Protein AF-A0A959FX51-F1 (afdb_monomer_lite)

Secondary structure (DSSP, 8-state):
--SHHHHHHHHTTTS---S--------S--SPEEEEE-SSSS-EEEEEGGG-EEEESSTTS--

pLDDT: mean 83.7, std 20.12, range [48.28, 98.81]

Structure (mmCIF, N/CA/C/O backbone):
data_AF-A0A959FX51-F1
#
_entry.id   AF-A0A959FX51-F1
#
loop_
_atom_site.group_PDB
_atom_site.id
_atom_site.type_symbol
_atom_site.label_atom_id
_atom_site.label_alt_id
_atom_site.label_comp_id
_atom_site.label_asym_id
_atom_site.label_entity_id
_atom_site.label_seq_id
_atom_site.pdbx_PDB_ins_code
_atom_site.Cartn_x
_atom_site.Cartn_y
_atom_site.Cartn_z
_atom_site.occupancy
_atom_site.B_iso_or_equiv
_atom_site.auth_seq_id
_atom_site.auth_comp_id
_atom_site.auth_asym_id
_atom_site.auth_atom_id
_atom_site.pdbx_PDB_model_num
ATOM 1 N N . MET A 1 1 ? 1.849 44.755 31.288 1.00 49.88 1 MET A N 1
ATOM 2 C CA . MET A 1 1 ? 1.939 44.418 29.842 1.00 49.88 1 MET A CA 1
ATOM 3 C C . MET A 1 1 ? 3.395 44.067 29.551 1.00 49.88 1 MET A C 1
ATOM 5 O O . MET A 1 1 ? 4.214 44.913 29.843 1.00 49.88 1 MET A O 1
ATOM 9 N N . LYS A 1 2 ? 3.853 42.910 29.061 1.00 55.12 2 LYS A N 1
ATOM 10 C CA . LYS A 1 2 ? 3.273 41.715 28.424 1.00 55.12 2 LYS A CA 1
ATOM 11 C C . LYS A 1 2 ? 4.333 40.579 28.536 1.00 55.12 2 LYS A C 1
ATOM 13 O O . LYS A 1 2 ? 5.274 40.617 27.753 1.00 55.12 2 LYS A O 1
ATOM 18 N N . PRO A 1 3 ? 4.237 39.590 29.448 1.00 48.28 3 PRO A N 1
ATOM 19 C CA . PRO A 1 3 ? 5.017 38.349 29.306 1.00 48.28 3 PRO A CA 1
ATOM 20 C C . PRO A 1 3 ? 4.162 37.155 28.847 1.00 48.28 3 PRO A C 1
ATOM 22 O O . PRO A 1 3 ? 4.695 36.132 28.435 1.00 48.28 3 PRO A O 1
ATOM 25 N N . THR A 1 4 ? 2.833 37.292 28.824 1.00 55.53 4 THR A N 1
ATOM 26 C CA . THR A 1 4 ? 1.901 36.220 28.431 1.00 55.53 4 THR A CA 1
ATOM 27 C C . THR A 1 4 ? 1.906 35.906 26.933 1.00 55.53 4 THR A C 1
ATOM 29 O O . THR A 1 4 ? 1.516 34.813 26.542 1.00 55.53 4 THR A O 1
ATOM 32 N N . LEU A 1 5 ? 2.388 36.822 26.085 1.00 52.75 5 LEU A N 1
ATOM 33 C CA . LEU A 1 5 ? 2.376 36.644 24.628 1.00 52.75 5 LEU A CA 1
ATOM 34 C C . LEU A 1 5 ? 3.505 35.725 24.123 1.00 52.75 5 LEU A C 1
ATOM 36 O O . LEU A 1 5 ? 3.330 35.048 23.119 1.00 52.75 5 LEU A O 1
ATOM 40 N N . SER A 1 6 ? 4.637 35.660 24.836 1.00 55.69 6 SER A N 1
ATOM 41 C CA . SER A 1 6 ? 5.782 34.818 24.448 1.00 55.69 6 SER A CA 1
ATOM 42 C C . SER A 1 6 ? 5.544 33.339 24.779 1.00 55.69 6 SER A C 1
ATOM 44 O O . SER A 1 6 ? 5.902 32.453 24.011 1.00 55.69 6 SER A O 1
ATOM 46 N N . PHE A 1 7 ? 4.851 33.060 25.890 1.00 56.22 7 PHE A N 1
ATOM 47 C CA . PHE A 1 7 ? 4.539 31.689 26.308 1.00 56.22 7 PHE A CA 1
ATOM 48 C C . PHE A 1 7 ? 3.440 31.047 25.444 1.00 56.22 7 PHE A C 1
ATOM 50 O O . PHE A 1 7 ? 3.476 29.849 25.182 1.00 56.22 7 PHE A O 1
ATOM 57 N N . LEU A 1 8 ? 2.50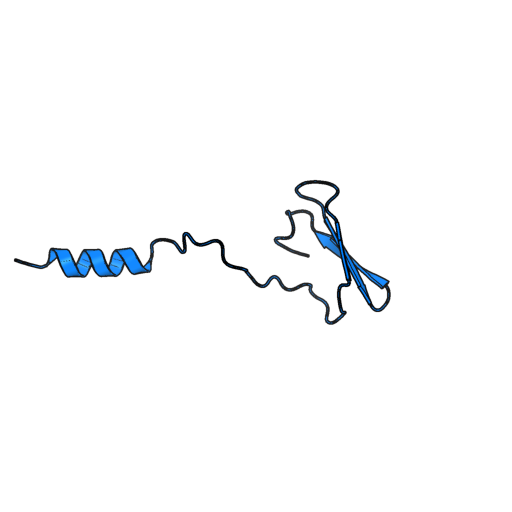3 31.852 24.926 1.00 53.25 8 LEU A N 1
ATOM 58 C CA . LEU A 1 8 ? 1.467 31.390 23.997 1.00 53.25 8 LEU A CA 1
ATOM 59 C C . LEU A 1 8 ? 2.041 31.024 22.613 1.00 53.25 8 LEU A C 1
ATOM 61 O O . LEU A 1 8 ? 1.537 30.120 21.955 1.00 53.25 8 LEU A O 1
ATOM 65 N N . PHE A 1 9 ? 3.121 31.691 22.188 1.00 54.34 9 PHE A N 1
ATOM 66 C CA . PHE A 1 9 ? 3.747 31.479 20.877 1.00 54.34 9 PHE A CA 1
ATOM 67 C C . PHE A 1 9 ? 4.543 30.163 20.800 1.00 54.34 9 PHE A C 1
ATOM 69 O O . PHE A 1 9 ? 4.609 29.544 19.743 1.00 54.34 9 PHE A O 1
ATOM 76 N N . VAL A 1 10 ? 5.093 29.697 21.928 1.00 52.47 10 VAL A N 1
ATOM 77 C CA . VAL A 1 10 ? 5.822 28.416 22.016 1.00 52.47 10 VAL A CA 1
ATOM 78 C C . VAL A 1 10 ? 4.867 27.216 22.073 1.00 52.47 10 VAL A C 1
ATOM 80 O O . VAL A 1 10 ? 5.197 26.147 21.569 1.00 52.47 10 VAL A O 1
ATOM 83 N N . ILE A 1 11 ? 3.654 27.390 22.610 1.00 52.22 11 ILE A N 1
ATOM 84 C CA . ILE A 1 11 ? 2.642 26.322 22.674 1.00 52.22 11 ILE A CA 1
ATOM 85 C C . ILE A 1 11 ? 2.053 26.024 21.281 1.00 52.22 11 ILE A C 1
ATOM 87 O O . ILE A 1 11 ? 1.822 24.860 20.963 1.00 52.22 11 ILE A O 1
ATOM 91 N N . CYS A 1 12 ? 1.918 27.027 20.402 1.00 50.53 12 CYS A N 1
ATOM 92 C CA . CYS A 1 12 ? 1.467 26.817 19.017 1.00 50.53 12 CYS A CA 1
ATOM 93 C C . CYS A 1 12 ? 2.444 26.006 18.145 1.00 50.53 12 CYS A C 1
ATOM 95 O O . CYS A 1 12 ? 2.032 25.482 17.115 1.00 50.53 12 CYS A O 1
ATOM 97 N N . LEU A 1 13 ? 3.719 25.877 18.536 1.00 49.94 13 LEU A N 1
ATOM 98 C CA . LEU A 1 13 ? 4.708 25.076 17.798 1.00 49.94 13 LEU A CA 1
ATOM 99 C C . LEU A 1 13 ? 4.585 23.565 18.070 1.00 49.94 13 LEU A C 1
ATOM 101 O O . LEU A 1 13 ? 5.230 22.777 17.386 1.00 49.94 13 LEU A O 1
ATOM 105 N N . PHE A 1 14 ? 3.749 23.160 19.034 1.00 54.62 14 PHE A N 1
ATOM 106 C CA 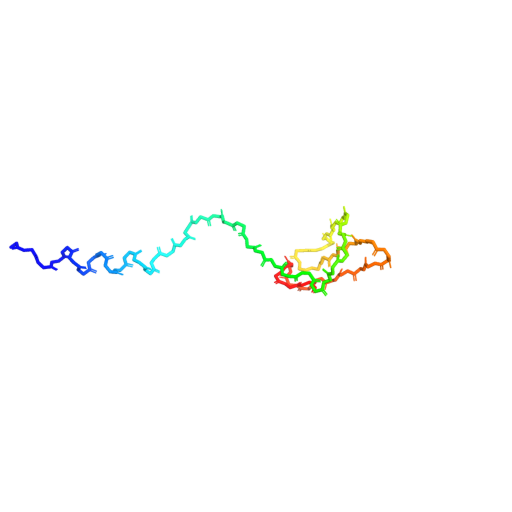. PHE A 1 14 ? 3.458 21.754 19.344 1.00 54.62 14 PHE A CA 1
ATOM 107 C C . PHE A 1 14 ? 2.01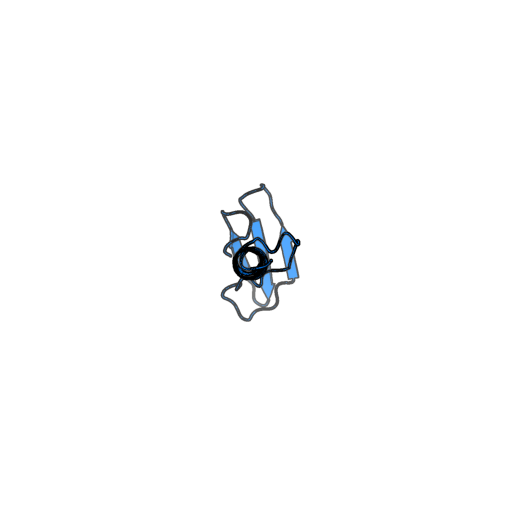2 21.342 19.053 1.00 54.62 14 PHE A C 1
ATOM 109 O O . PHE A 1 14 ? 1.680 20.159 19.126 1.00 54.62 14 PHE A O 1
ATOM 116 N N . THR A 1 15 ? 1.130 22.280 18.709 1.00 50.47 15 THR A N 1
ATOM 117 C CA . THR A 1 15 ? -0.266 21.958 18.421 1.00 50.47 15 THR A CA 1
ATOM 118 C C . THR A 1 15 ? -0.462 21.725 16.932 1.00 50.47 15 THR A C 1
ATOM 120 O O . THR A 1 15 ? -0.667 22.654 16.157 1.00 50.47 15 THR A O 1
ATOM 123 N N . THR A 1 16 ? -0.444 20.439 16.590 1.00 54.94 16 THR A N 1
ATOM 124 C CA . THR A 1 16 ? -1.317 19.813 15.594 1.00 54.94 16 THR A CA 1
ATOM 125 C C . THR A 1 16 ? -1.241 20.380 14.177 1.00 54.94 16 THR A C 1
ATOM 127 O O . THR A 1 16 ? -1.913 21.357 13.840 1.00 54.94 16 THR A O 1
ATOM 130 N N . THR A 1 17 ? -0.575 19.659 13.276 1.00 57.75 17 THR A N 1
ATOM 131 C CA . THR A 1 17 ? -1.009 19.653 11.877 1.00 57.75 17 THR A CA 1
ATOM 132 C C . THR A 1 17 ? -2.396 19.002 11.827 1.00 57.75 17 THR A C 1
ATOM 134 O O . THR A 1 17 ? -2.537 17.810 11.583 1.00 57.75 17 THR A O 1
ATOM 137 N N . LEU A 1 18 ? -3.436 19.795 12.099 1.00 55.09 18 LEU A N 1
ATOM 138 C CA . LEU A 1 18 ? -4.857 19.505 11.865 1.00 55.09 18 LEU A CA 1
ATOM 139 C C . LEU A 1 18 ? -5.189 19.595 10.367 1.00 55.09 18 LEU A C 1
ATOM 141 O O . LEU A 1 18 ? -6.236 20.094 9.970 1.00 55.09 18 LEU A O 1
ATOM 145 N N . ASN A 1 19 ? -4.271 19.157 9.515 1.00 62.16 19 ASN A N 1
ATOM 146 C CA . ASN A 1 19 ? -4.469 19.158 8.080 1.00 62.16 19 ASN A CA 1
ATOM 147 C C . ASN A 1 19 ? -4.276 17.726 7.609 1.00 62.16 19 ASN A C 1
ATOM 149 O O . ASN A 1 19 ? -3.265 17.105 7.932 1.00 62.16 19 ASN A O 1
ATOM 153 N N . ALA A 1 20 ? -5.254 17.211 6.864 1.00 73.94 20 ALA A N 1
ATOM 154 C CA . ALA A 1 20 ? -5.055 16.015 6.066 1.00 73.94 20 ALA A CA 1
ATOM 155 C C . ALA A 1 20 ? -3.871 16.295 5.132 1.00 73.94 20 ALA A C 1
ATOM 157 O O . ALA A 1 20 ? -3.968 17.119 4.222 1.00 73.94 20 ALA A O 1
ATOM 158 N N . GLN A 1 21 ? -2.734 15.679 5.428 1.00 83.56 21 GLN A N 1
ATOM 159 C CA . GLN A 1 21 ? -1.523 15.770 4.628 1.00 83.56 21 GLN A CA 1
ATOM 160 C C . GLN A 1 21 ? -1.162 14.367 4.161 1.00 83.56 21 GLN A C 1
ATOM 162 O O . GLN A 1 21 ? -1.374 13.397 4.887 1.00 83.56 21 GLN A O 1
ATOM 167 N N . PHE A 1 22 ? -0.638 14.265 2.944 1.00 89.19 22 PHE A N 1
ATOM 168 C CA . PHE A 1 22 ? -0.116 12.999 2.454 1.00 89.19 22 PHE A CA 1
ATOM 169 C C . PHE A 1 22 ? 1.157 12.645 3.223 1.00 89.19 22 PHE A C 1
ATOM 171 O O . PHE A 1 22 ? 2.081 13.456 3.309 1.00 89.19 22 PHE A O 1
ATOM 178 N N . GLU A 1 23 ? 1.198 11.431 3.757 1.00 89.00 23 GLU A N 1
ATOM 179 C CA . GLU A 1 23 ? 2.400 10.818 4.309 1.00 89.00 23 GLU A CA 1
ATOM 180 C C . GLU A 1 23 ? 2.960 9.823 3.291 1.00 89.00 23 GLU A C 1
ATOM 182 O O . GLU A 1 23 ? 2.214 9.072 2.660 1.00 89.00 23 GLU A O 1
ATOM 187 N N . LEU A 1 24 ? 4.280 9.838 3.096 1.00 93.12 24 LEU A N 1
ATOM 188 C CA . LEU A 1 24 ? 4.946 8.856 2.249 1.00 93.12 24 LEU A CA 1
ATOM 189 C C . LEU A 1 24 ? 5.214 7.597 3.067 1.00 93.12 24 LEU A C 1
ATOM 191 O O . LEU A 1 24 ? 6.046 7.613 3.972 1.00 93.12 24 LEU A O 1
ATOM 195 N N . ILE A 1 25 ? 4.553 6.504 2.699 1.00 95.69 25 ILE A N 1
ATOM 196 C CA . ILE A 1 25 ? 4.770 5.189 3.299 1.00 95.69 25 ILE A CA 1
ATOM 197 C C . ILE A 1 25 ? 5.639 4.362 2.342 1.00 95.69 25 ILE A C 1
ATOM 199 O O . ILE A 1 25 ? 5.261 4.184 1.180 1.00 95.69 25 ILE A O 1
ATOM 203 N N . PRO A 1 26 ? 6.817 3.874 2.773 1.00 96.88 26 PRO A N 1
ATOM 204 C CA . PRO A 1 26 ? 7.653 3.026 1.933 1.00 96.88 26 PRO A CA 1
ATOM 205 C C . PRO A 1 26 ? 6.953 1.703 1.605 1.00 96.88 26 PRO A C 1
ATOM 207 O O . PRO A 1 26 ? 6.526 0.988 2.503 1.00 96.88 26 PRO A O 1
ATOM 210 N N . SER A 1 27 ? 6.917 1.335 0.325 1.00 96.44 27 SER A N 1
ATOM 211 C CA . SER A 1 27 ? 6.368 0.055 -0.149 1.00 96.44 27 SER A CA 1
ATOM 212 C C . SER A 1 27 ? 7.337 -1.128 -0.010 1.00 96.44 27 SER A C 1
ATOM 214 O O . SER A 1 27 ? 7.015 -2.249 -0.388 1.00 96.44 27 SER A O 1
ATOM 216 N N . GLY A 1 28 ? 8.577 -0.876 0.425 1.00 96.88 28 GLY A N 1
ATOM 217 C CA . GLY A 1 28 ? 9.631 -1.893 0.515 1.00 96.88 28 GLY A CA 1
ATOM 218 C C . GLY A 1 28 ? 10.163 -2.403 -0.834 1.00 96.88 28 GLY A C 1
ATOM 219 O O . GLY A 1 28 ? 11.031 -3.274 -0.849 1.00 96.88 28 GLY A O 1
ATOM 220 N N . THR A 1 29 ? 9.695 -1.863 -1.964 1.00 96.88 29 THR A N 1
ATOM 221 C CA . THR A 1 29 ? 10.070 -2.303 -3.317 1.00 96.88 29 THR A CA 1
ATOM 222 C C . THR A 1 29 ? 10.343 -1.125 -4.252 1.00 96.88 29 THR A C 1
ATOM 224 O O . THR A 1 29 ? 9.771 -0.049 -4.108 1.00 96.88 29 THR A O 1
ATOM 227 N N . GLY A 1 30 ? 11.222 -1.339 -5.235 1.00 97.12 30 GLY A N 1
ATOM 228 C CA . GLY A 1 30 ? 11.455 -0.401 -6.339 1.00 97.12 30 GLY A CA 1
ATOM 229 C C . GLY A 1 30 ? 10.545 -0.628 -7.552 1.00 97.12 30 GLY A C 1
ATOM 230 O O . GLY A 1 30 ? 10.675 0.090 -8.539 1.00 97.12 30 GLY A O 1
ATOM 231 N N . ALA A 1 31 ? 9.670 -1.637 -7.513 1.00 97.81 31 ALA A N 1
ATOM 232 C CA . ALA A 1 31 ? 8.739 -1.930 -8.599 1.00 97.81 31 ALA A CA 1
ATOM 233 C C . ALA A 1 31 ? 7.638 -0.864 -8.701 1.00 97.81 31 ALA A C 1
ATOM 235 O O . ALA A 1 31 ? 7.158 -0.355 -7.687 1.00 97.81 31 ALA A O 1
ATOM 236 N N . THR A 1 32 ? 7.193 -0.565 -9.923 1.00 98.38 32 THR A N 1
ATOM 237 C CA . THR A 1 32 ? 5.984 0.237 -10.131 1.00 98.38 32 THR A CA 1
ATOM 238 C C . THR A 1 32 ? 4.762 -0.561 -9.681 1.00 98.38 32 THR A C 1
ATOM 240 O O . THR A 1 32 ? 4.586 -1.708 -10.089 1.00 98.38 32 THR A O 1
ATOM 243 N N . LEU A 1 33 ? 3.930 0.043 -8.828 1.00 98.38 33 LEU A N 1
ATOM 244 C CA . LEU A 1 33 ? 2.648 -0.512 -8.393 1.00 98.38 33 LEU A CA 1
ATOM 245 C C . LEU A 1 33 ? 1.531 0.059 -9.271 1.00 98.38 33 LEU A C 1
ATOM 247 O O . LEU A 1 33 ? 1.511 1.261 -9.541 1.00 98.38 33 LEU A O 1
ATOM 251 N N . TYR A 1 34 ? 0.628 -0.805 -9.726 1.00 98.62 34 TYR A N 1
ATOM 252 C CA . TYR A 1 34 ? -0.410 -0.474 -10.705 1.00 98.62 34 TYR A CA 1
ATOM 253 C C . TYR A 1 34 ? -1.811 -0.402 -10.117 1.00 98.62 34 TYR A C 1
ATOM 255 O O . TYR A 1 34 ? -2.639 0.332 -10.649 1.00 98.62 34 TYR A O 1
ATOM 263 N N . ASP A 1 35 ? -2.082 -1.164 -9.060 1.00 98.56 35 ASP A N 1
ATOM 264 C CA . ASP A 1 35 ? -3.414 -1.238 -8.470 1.00 98.56 35 ASP A CA 1
ATOM 265 C C . ASP A 1 35 ? -3.353 -1.576 -6.978 1.00 98.56 35 ASP A C 1
ATOM 267 O O . ASP A 1 35 ? -2.359 -2.139 -6.495 1.00 98.56 35 ASP A O 1
ATOM 271 N N . VAL A 1 36 ? -4.416 -1.219 -6.261 1.00 98.50 36 VAL A N 1
ATOM 272 C CA . VAL A 1 36 ? -4.595 -1.471 -4.831 1.00 98.50 36 VAL A CA 1
ATOM 273 C C . VAL A 1 36 ? -6.067 -1.719 -4.516 1.00 98.50 36 VAL A C 1
ATOM 275 O O . VAL A 1 36 ? -6.933 -0.962 -4.947 1.00 98.50 36 VAL A O 1
ATOM 278 N N . ASP A 1 37 ? -6.347 -2.751 -3.721 1.00 98.81 37 ASP A N 1
ATOM 279 C CA . ASP A 1 37 ? -7.703 -3.057 -3.259 1.00 98.81 37 ASP A CA 1
ATOM 280 C C . ASP A 1 37 ? -7.724 -3.467 -1.780 1.00 98.81 37 ASP A C 1
ATOM 282 O O . ASP A 1 37 ? -6.782 -4.083 -1.265 1.00 98.81 37 ASP A O 1
ATOM 286 N N . PHE A 1 38 ? -8.816 -3.120 -1.100 1.00 98.75 38 PHE A N 1
ATOM 287 C CA . PHE A 1 38 ? -9.043 -3.369 0.321 1.00 98.75 38 PHE A CA 1
ATOM 288 C C . PHE A 1 38 ? -10.327 -4.186 0.519 1.00 98.75 38 PHE A C 1
ATOM 290 O O . PHE A 1 38 ? -11.419 -3.618 0.584 1.00 98.75 38 PHE A O 1
ATOM 297 N N . PRO A 1 39 ? -10.234 -5.523 0.679 1.00 98.50 39 PRO A N 1
ATOM 298 C CA . PRO A 1 39 ? -11.392 -6.350 1.030 1.00 98.50 39 PRO A CA 1
ATOM 299 C C . PRO A 1 39 ? -11.936 -6.084 2.445 1.00 98.50 39 PRO A C 1
ATOM 301 O O . PRO A 1 39 ? -13.029 -6.545 2.778 1.00 98.50 39 PRO A O 1
ATOM 304 N N . SER A 1 40 ? -11.182 -5.391 3.301 1.00 98.56 40 SER A N 1
ATOM 305 C CA . SER A 1 40 ? -11.657 -4.864 4.581 1.00 98.56 40 SER A CA 1
ATOM 306 C C . SER A 1 40 ? -10.903 -3.590 4.954 1.00 98.56 40 SER A C 1
ATOM 308 O O . SER A 1 40 ? -9.841 -3.317 4.404 1.00 98.56 40 SER A O 1
ATOM 310 N N . ASP A 1 41 ? -11.389 -2.862 5.961 1.00 98.50 41 ASP A N 1
ATOM 311 C CA . ASP A 1 41 ? -10.752 -1.628 6.452 1.00 98.50 41 ASP A CA 1
ATOM 312 C C . ASP A 1 41 ? -9.314 -1.827 6.969 1.00 98.50 41 ASP A C 1
ATOM 314 O O . ASP A 1 41 ? -8.604 -0.855 7.211 1.00 98.50 41 ASP A O 1
ATOM 318 N N . GLN A 1 42 ? -8.893 -3.073 7.209 1.00 98.62 42 GLN A N 1
ATOM 319 C CA . GLN A 1 42 ? -7.571 -3.394 7.754 1.00 98.62 42 GLN A CA 1
ATOM 320 C C . GLN A 1 42 ? -6.689 -4.144 6.761 1.00 98.62 42 GLN A C 1
ATOM 322 O O . GLN A 1 42 ? -5.476 -3.952 6.760 1.00 98.62 42 GLN A O 1
ATOM 327 N N . VAL A 1 43 ? -7.268 -5.008 5.928 1.00 98.75 43 VAL A N 1
ATOM 328 C CA . VAL A 1 43 ? -6.501 -5.861 5.019 1.00 98.75 43 VAL A CA 1
ATOM 329 C 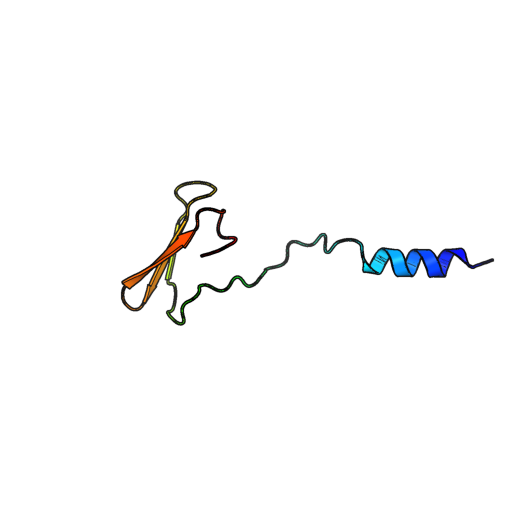C . VAL A 1 43 ? -6.600 -5.312 3.609 1.00 98.75 43 VAL A C 1
ATOM 331 O O . VAL A 1 43 ? -7.701 -5.185 3.079 1.00 98.75 43 VAL A O 1
ATOM 334 N N . GLY A 1 44 ? -5.447 -5.064 2.996 1.00 98.69 44 GLY A N 1
ATOM 335 C CA . GLY A 1 44 ? -5.337 -4.570 1.629 1.00 98.69 44 GLY A CA 1
ATOM 336 C C . GLY A 1 44 ? -4.180 -5.212 0.881 1.00 98.69 44 GLY A C 1
ATOM 337 O O . GLY A 1 44 ? -3.261 -5.774 1.488 1.00 98.69 44 GLY A O 1
ATOM 338 N N . PHE A 1 45 ? -4.238 -5.130 -0.442 1.00 98.81 45 PHE A N 1
ATOM 339 C CA . PHE A 1 45 ? -3.237 -5.680 -1.345 1.00 98.81 45 PHE A CA 1
ATOM 340 C C . PHE A 1 45 ? -2.887 -4.661 -2.419 1.00 98.81 45 PHE A C 1
ATOM 342 O O . PHE A 1 45 ? -3.784 -4.040 -2.978 1.00 98.81 45 PHE A O 1
ATOM 349 N N . ALA A 1 46 ? -1.599 -4.528 -2.729 1.00 98.69 46 ALA A N 1
ATOM 350 C CA . ALA A 1 46 ? -1.121 -3.732 -3.856 1.00 98.69 46 ALA A CA 1
ATOM 351 C C . ALA A 1 46 ? -0.328 -4.622 -4.812 1.00 98.69 46 ALA A C 1
ATOM 353 O O . ALA A 1 46 ? 0.446 -5.472 -4.36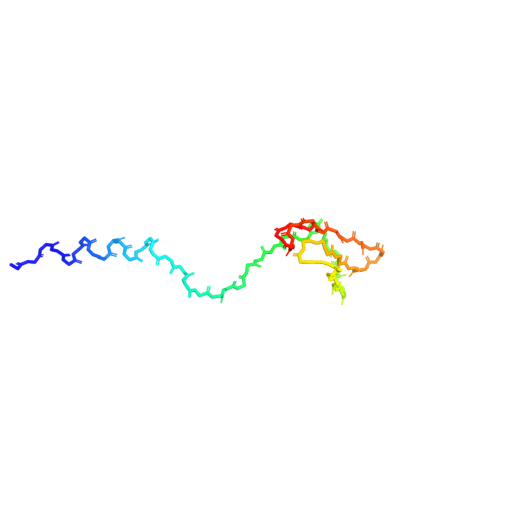6 1.00 98.69 46 ALA A O 1
ATOM 354 N N . VAL A 1 47 ? -0.514 -4.440 -6.118 1.00 98.69 47 VAL A N 1
ATOM 355 C CA . VAL A 1 47 ? 0.134 -5.265 -7.149 1.00 98.69 47 VAL A CA 1
ATOM 356 C C . VAL A 1 47 ? 0.949 -4.411 -8.107 1.00 98.69 47 VAL A C 1
ATOM 358 O O . VAL A 1 47 ? 0.618 -3.252 -8.356 1.00 98.69 47 VAL A O 1
ATOM 361 N N . GLY A 1 48 ? 2.024 -4.973 -8.652 1.00 98.38 48 GLY A N 1
ATOM 362 C CA . GLY A 1 48 ? 2.947 -4.229 -9.501 1.00 98.38 48 GLY A CA 1
ATOM 363 C C . GLY A 1 48 ? 3.760 -5.080 -10.463 1.00 98.38 48 GLY A C 1
ATOM 364 O O . GLY A 1 48 ? 3.511 -6.273 -10.660 1.00 98.38 48 GLY A O 1
ATOM 365 N N . ASP A 1 49 ? 4.751 -4.429 -11.064 1.00 98.50 49 ASP A N 1
ATOM 366 C CA . ASP A 1 49 ? 5.682 -5.031 -12.015 1.00 98.50 49 ASP A CA 1
ATOM 367 C C . ASP A 1 49 ? 6.303 -6.335 -11.5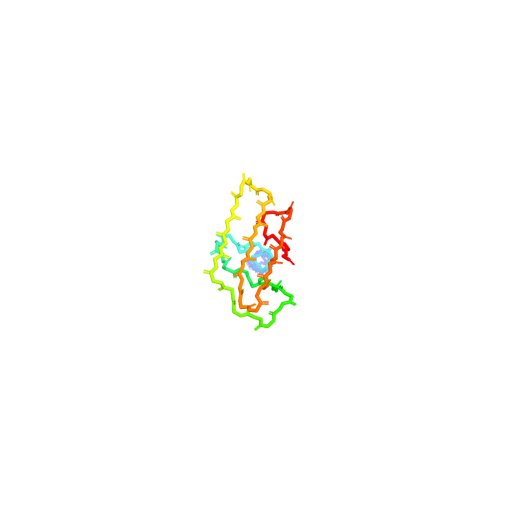10 1.00 98.50 49 ASP A C 1
ATOM 369 O O . ASP A 1 49 ? 6.522 -6.540 -10.317 1.00 98.50 49 ASP A O 1
ATOM 373 N N . SER A 1 50 ? 6.654 -7.212 -12.455 1.00 97.25 50 SER A N 1
ATOM 374 C CA . SER A 1 50 ? 7.363 -8.474 -12.185 1.00 97.25 50 SER A CA 1
ATOM 375 C C . SER A 1 50 ? 6.664 -9.400 -11.177 1.00 97.25 50 SER A C 1
ATOM 377 O O . SER A 1 50 ? 7.317 -10.221 -10.536 1.00 97.25 50 SER A O 1
ATOM 379 N N . GLY A 1 51 ? 5.338 -9.291 -11.045 1.00 96.62 51 GLY A N 1
ATOM 380 C CA . GLY A 1 51 ? 4.548 -10.130 -10.142 1.00 96.62 51 GLY A CA 1
ATOM 381 C C . GLY A 1 51 ? 4.639 -9.722 -8.671 1.00 96.62 51 GLY A C 1
ATOM 382 O O . GLY A 1 51 ? 4.370 -10.551 -7.802 1.00 96.62 51 GLY A O 1
ATOM 383 N N . VAL A 1 52 ? 5.025 -8.475 -8.376 1.00 98.38 52 VAL A N 1
ATOM 384 C CA . VAL A 1 52 ? 5.023 -7.952 -7.004 1.00 98.38 52 VAL A CA 1
ATOM 385 C C . VAL A 1 52 ? 3.595 -7.909 -6.465 1.00 98.38 52 VAL A C 1
ATOM 387 O O . VAL A 1 52 ? 2.696 -7.366 -7.106 1.00 98.38 52 VAL A O 1
ATOM 390 N N . VAL A 1 53 ? 3.420 -8.455 -5.261 1.00 98.38 53 VAL A N 1
ATOM 391 C CA . VAL A 1 53 ? 2.196 -8.367 -4.462 1.00 98.38 53 VAL A CA 1
ATOM 392 C C . VAL A 1 53 ? 2.591 -7.994 -3.037 1.00 98.38 53 VAL A C 1
ATOM 394 O O . VAL A 1 53 ? 3.362 -8.715 -2.403 1.00 98.38 53 VAL A O 1
ATOM 397 N N . LEU A 1 54 ? 2.066 -6.877 -2.545 1.00 98.62 54 LEU A N 1
ATOM 398 C CA . LEU A 1 54 ? 2.226 -6.396 -1.174 1.00 98.62 54 LEU A CA 1
ATOM 399 C C . LEU A 1 54 ? 0.940 -6.639 -0.389 1.00 98.62 54 LEU A C 1
ATOM 401 O O . LEU A 1 54 ? -0.143 -6.709 -0.981 1.00 98.62 54 LEU A O 1
ATOM 405 N N . LYS A 1 55 ? 1.048 -6.761 0.935 1.00 98.69 55 LYS A N 1
ATOM 406 C CA . LYS A 1 55 ? -0.101 -6.998 1.812 1.00 98.69 55 LYS A CA 1
ATOM 407 C C . LYS A 1 55 ? 0.034 -6.181 3.085 1.00 98.69 55 LYS A C 1
ATOM 409 O O . LYS A 1 55 ? 0.948 -6.407 3.870 1.00 98.69 55 LYS A O 1
ATOM 414 N N . THR A 1 56 ? -0.987 -5.385 3.361 1.00 98.75 56 THR A N 1
ATOM 415 C CA . THR A 1 56 ? -1.173 -4.737 4.657 1.00 98.75 56 THR A CA 1
ATOM 416 C C . THR A 1 56 ? -2.217 -5.472 5.502 1.00 98.75 56 THR A C 1
ATOM 418 O O . THR A 1 56 ? -3.108 -6.152 4.980 1.00 98.75 56 THR A O 1
ATOM 421 N N . ILE A 1 57 ? -2.092 -5.357 6.824 1.00 98.69 57 ILE A N 1
ATOM 422 C CA . ILE A 1 57 ? -3.092 -5.796 7.812 1.00 98.69 57 ILE A CA 1
ATOM 423 C C . ILE A 1 57 ? -3.445 -4.685 8.812 1.00 98.69 57 ILE A C 1
ATOM 425 O O . ILE A 1 57 ? -4.090 -4.961 9.822 1.00 98.69 57 ILE A O 1
ATOM 429 N N . ASP A 1 58 ? -2.994 -3.458 8.549 1.00 98.56 58 ASP A N 1
ATOM 430 C CA . ASP A 1 58 ? -3.151 -2.293 9.421 1.00 98.56 58 ASP A CA 1
ATOM 431 C C . ASP A 1 58 ? -3.745 -1.082 8.684 1.00 98.56 58 ASP A C 1
ATOM 433 O O . ASP A 1 58 ? -3.530 0.060 9.087 1.00 98.56 58 ASP A O 1
ATOM 437 N N . GLY A 1 59 ? -4.492 -1.317 7.601 1.00 98.19 59 GLY A N 1
ATOM 438 C CA . GLY A 1 59 ? -5.131 -0.254 6.819 1.00 98.19 59 GLY A CA 1
ATOM 439 C C . GLY A 1 59 ? -4.170 0.504 5.899 1.00 98.19 59 GLY A C 1
ATOM 440 O O . GLY A 1 59 ? -4.481 1.612 5.470 1.00 98.19 59 GLY A O 1
ATOM 441 N N . GLY A 1 60 ? -3.005 -0.073 5.594 1.00 97.88 60 GLY A N 1
ATOM 442 C CA . GLY A 1 60 ? -1.996 0.536 4.728 1.00 97.88 60 GLY A CA 1
ATOM 443 C C . GLY A 1 60 ? -1.035 1.472 5.456 1.00 97.88 60 GLY A C 1
ATOM 444 O O . GLY A 1 60 ? -0.350 2.243 4.787 1.00 97.88 60 GLY A O 1
ATOM 445 N N . ASN A 1 61 ? -0.967 1.399 6.792 1.00 96.62 61 ASN A N 1
ATOM 446 C CA . ASN A 1 61 ? 0.055 2.093 7.581 1.00 96.62 61 ASN A CA 1
ATOM 447 C C . ASN A 1 61 ? 1.440 1.443 7.388 1.00 96.62 61 ASN A C 1
ATOM 449 O O . ASN A 1 61 ? 2.466 2.118 7.481 1.00 96.62 61 ASN A O 1
ATOM 453 N N . SER A 1 62 ? 1.467 0.147 7.069 1.00 97.00 62 SER A N 1
ATOM 454 C CA . SER A 1 62 ? 2.627 -0.584 6.554 1.00 97.00 62 SER A CA 1
ATOM 455 C C . SER A 1 62 ? 2.219 -1.534 5.416 1.00 97.00 62 SER A C 1
ATOM 457 O O . SER A 1 62 ? 1.071 -1.984 5.371 1.00 97.00 62 SER A O 1
ATOM 459 N N . TRP A 1 63 ? 3.140 -1.804 4.480 1.00 97.06 63 TRP A N 1
ATOM 460 C CA . TRP A 1 63 ? 2.913 -2.568 3.239 1.00 97.06 63 TRP A CA 1
ATOM 461 C C . TRP A 1 63 ? 3.922 -3.697 3.034 1.00 97.06 63 TRP A C 1
ATOM 463 O O . TRP A 1 63 ? 5.090 -3.522 3.452 1.00 97.06 63 TRP A O 1
#

Foldseek 3Di:
DDPPVVVVVVVVVPDDPPDPDDDDADQVDPFDWDDKDDPDQQWIWIATPPGDIGIGRGNPNHD

Sequence (63 aa):
MKPTLSFLFVICLFTTTLNAQFELIPSGTGATLYDVDFPSDQVGFAVGDSGVVLKTIDGGNSW

Radius of gyration: 20.16 Å; chains: 1; bounding box: 23×54×42 Å